Protein AF-A0A5C8SK35-F1 (afdb_monomer_lite)

Radius of gyration: 32.64 Å; chains: 1; bounding box: 66×56×94 Å

Structure (mmCIF, N/CA/C/O backbone):
data_AF-A0A5C8SK35-F1
#
_entry.id   AF-A0A5C8SK35-F1
#
loop_
_atom_site.group_PDB
_atom_site.id
_atom_site.type_symbol
_atom_site.label_atom_id
_atom_site.label_alt_id
_atom_site.label_comp_id
_atom_site.label_asym_id
_atom_site.label_entity_id
_atom_site.label_seq_id
_atom_site.pdbx_PDB_ins_code
_atom_site.Cartn_x
_atom_site.Cartn_y
_atom_site.Cartn_z
_atom_site.occupancy
_atom_site.B_iso_or_equiv
_atom_site.auth_seq_id
_atom_site.auth_comp_id
_atom_site.auth_asym_id
_atom_site.auth_atom_id
_atom_site.pdbx_PDB_model_num
ATOM 1 N N . MET A 1 1 ? 14.658 -27.738 -67.878 1.00 39.62 1 MET A N 1
ATOM 2 C CA . MET A 1 1 ? 15.154 -26.347 -67.910 1.00 39.62 1 MET A CA 1
ATOM 3 C C . MET A 1 1 ? 15.843 -26.084 -66.584 1.00 39.62 1 MET A C 1
ATOM 5 O O . MET A 1 1 ? 15.157 -26.006 -65.577 1.00 39.62 1 MET A O 1
ATOM 9 N N . PHE A 1 2 ? 17.174 -26.048 -66.572 1.00 42.53 2 PHE A N 1
ATOM 10 C CA . PHE A 1 2 ? 17.976 -25.648 -65.415 1.00 42.53 2 PHE A CA 1
ATOM 11 C C . PHE A 1 2 ? 18.665 -24.336 -65.795 1.00 42.53 2 PHE A C 1
ATOM 13 O O . PHE A 1 2 ? 19.407 -24.304 -66.773 1.00 42.53 2 PHE A O 1
ATOM 20 N N . LEU A 1 3 ? 18.355 -23.251 -65.084 1.00 46.25 3 LEU A N 1
ATOM 21 C CA . LEU A 1 3 ? 19.053 -21.974 -65.220 1.00 46.25 3 LEU A CA 1
ATOM 22 C C . LEU A 1 3 ? 20.317 -22.055 -64.362 1.00 46.25 3 LEU A C 1
ATOM 24 O O . LEU A 1 3 ? 20.237 -22.059 -63.136 1.00 46.25 3 LEU A O 1
ATOM 28 N N . SER A 1 4 ? 21.468 -22.183 -65.018 1.00 43.81 4 SER A N 1
ATOM 29 C CA . SER A 1 4 ? 22.774 -22.087 -64.373 1.00 43.81 4 SER A CA 1
ATOM 30 C C . SER A 1 4 ? 23.036 -20.613 -64.060 1.00 43.81 4 SER A C 1
ATOM 32 O O . SER A 1 4 ? 23.104 -19.794 -64.975 1.00 43.81 4 SER A O 1
ATOM 34 N N . LEU A 1 5 ? 23.125 -20.267 -62.777 1.00 53.12 5 LEU A N 1
ATOM 35 C CA . LEU A 1 5 ? 23.595 -18.954 -62.330 1.00 53.12 5 LEU A CA 1
ATOM 36 C C . LEU A 1 5 ? 25.066 -18.789 -62.749 1.00 53.12 5 LEU A C 1
ATOM 38 O O . LEU A 1 5 ? 25.849 -19.709 -62.499 1.00 53.12 5 LEU A O 1
ATOM 42 N N . PRO A 1 6 ? 25.471 -17.663 -63.361 1.00 50.94 6 PRO A N 1
ATOM 43 C CA . PRO A 1 6 ? 26.883 -17.372 -63.529 1.00 50.94 6 PRO A CA 1
ATOM 44 C C . PRO A 1 6 ? 27.462 -17.006 -62.158 1.00 50.94 6 PRO A C 1
ATOM 46 O O . PRO A 1 6 ? 27.070 -16.015 -61.545 1.00 50.94 6 PRO A O 1
ATOM 49 N N . THR A 1 7 ? 28.385 -17.829 -61.669 1.00 57.88 7 THR A N 1
ATOM 50 C CA . THR A 1 7 ? 29.347 -17.450 -60.634 1.00 57.88 7 THR A CA 1
ATOM 51 C C . THR A 1 7 ? 30.241 -16.363 -61.218 1.00 57.88 7 THR A C 1
ATOM 53 O O . THR A 1 7 ? 31.212 -16.660 -61.910 1.00 57.88 7 THR A O 1
ATOM 56 N N . ALA A 1 8 ? 29.859 -15.104 -61.017 1.00 52.47 8 ALA A N 1
ATOM 57 C CA . ALA A 1 8 ? 30.768 -13.989 -61.205 1.00 52.47 8 ALA A CA 1
ATOM 58 C C . ALA A 1 8 ? 31.690 -13.952 -59.980 1.00 52.47 8 ALA A C 1
ATOM 60 O O . ALA A 1 8 ? 31.241 -13.620 -58.883 1.00 52.47 8 ALA A O 1
ATOM 61 N N . ASP A 1 9 ? 32.944 -14.361 -60.167 1.00 51.47 9 ASP A N 1
ATOM 62 C CA . ASP A 1 9 ? 34.028 -14.018 -59.249 1.00 51.47 9 ASP A CA 1
ATOM 63 C C . ASP A 1 9 ? 34.124 -12.489 -59.227 1.00 51.47 9 ASP A C 1
ATOM 65 O O . ASP A 1 9 ? 34.462 -11.864 -60.233 1.00 51.47 9 ASP A O 1
ATOM 69 N N . VAL A 1 10 ? 33.724 -11.882 -58.110 1.00 54.53 10 VAL A N 1
ATOM 70 C CA . VAL A 1 10 ? 33.891 -10.446 -57.884 1.00 54.53 10 VAL A CA 1
ATOM 71 C C . VAL A 1 10 ? 35.351 -10.237 -57.502 1.00 54.53 10 VAL A C 1
ATOM 73 O O . VAL A 1 10 ? 35.794 -10.728 -56.462 1.00 54.53 10 VAL A O 1
ATOM 76 N N . ASP A 1 11 ? 36.092 -9.563 -58.377 1.00 52.69 11 ASP A N 1
ATOM 77 C CA . ASP A 1 11 ? 37.502 -9.231 -58.191 1.00 52.69 11 ASP A CA 1
ATOM 78 C C . ASP A 1 11 ? 37.643 -8.322 -56.950 1.00 52.69 11 ASP A C 1
ATOM 80 O O . ASP A 1 11 ? 36.981 -7.281 -56.890 1.00 52.69 11 ASP A O 1
ATOM 84 N N . PRO A 1 12 ? 38.432 -8.688 -55.920 1.00 54.38 12 PRO A N 1
ATOM 85 C CA . PRO A 1 12 ? 38.566 -7.880 -54.704 1.00 54.38 12 PRO A CA 1
ATOM 86 C C . PRO A 1 12 ? 39.168 -6.489 -54.956 1.00 54.38 12 PRO A C 1
ATOM 88 O O . PRO A 1 12 ? 39.019 -5.614 -54.105 1.00 54.38 12 PRO A O 1
ATOM 91 N N . ASP A 1 13 ? 39.787 -6.277 -56.120 1.00 49.66 13 ASP A N 1
ATOM 92 C CA . ASP A 1 13 ? 40.347 -4.991 -56.541 1.00 49.66 13 ASP A CA 1
ATOM 93 C C . ASP A 1 13 ? 39.291 -4.017 -57.118 1.00 49.66 13 ASP A C 1
ATOM 95 O O . ASP A 1 13 ? 39.596 -2.842 -57.307 1.00 49.66 13 ASP A O 1
ATOM 99 N N . ASP A 1 14 ? 38.041 -4.456 -57.338 1.00 51.66 14 ASP A N 1
ATOM 100 C CA . ASP A 1 14 ? 36.914 -3.601 -57.777 1.00 51.66 14 ASP A CA 1
ATOM 101 C C . ASP A 1 14 ? 36.060 -3.086 -56.594 1.00 51.66 14 ASP A C 1
ATOM 103 O O . ASP A 1 14 ? 35.031 -2.431 -56.757 1.00 51.66 14 ASP A O 1
ATOM 107 N N . LEU A 1 15 ? 36.499 -3.352 -55.358 1.00 53.12 15 LEU A N 1
ATOM 108 C CA . LEU A 1 15 ? 35.962 -2.744 -54.138 1.00 53.12 15 LEU A CA 1
ATOM 109 C C . LEU A 1 15 ? 36.730 -1.463 -53.798 1.00 53.12 15 LEU A C 1
ATOM 111 O O . LEU A 1 15 ? 37.253 -1.297 -52.694 1.00 53.12 15 LEU A O 1
ATOM 115 N N . VAL A 1 16 ? 36.794 -0.538 -54.753 1.00 49.31 16 VAL A N 1
ATOM 116 C CA . VAL A 1 16 ? 37.257 0.824 -54.483 1.00 49.31 16 VAL A CA 1
ATOM 117 C C . VAL A 1 16 ? 36.087 1.582 -53.864 1.00 49.31 16 VAL A C 1
ATOM 119 O O . VAL A 1 16 ? 35.238 2.150 -54.546 1.00 49.31 16 VAL A O 1
ATOM 122 N N . PHE A 1 17 ? 36.004 1.531 -52.538 1.00 52.25 17 PHE A N 1
ATOM 123 C CA . PHE A 1 17 ? 35.225 2.502 -51.787 1.00 52.25 17 PHE A CA 1
ATOM 124 C C . PHE A 1 17 ? 35.966 3.837 -51.912 1.00 52.25 17 PHE A C 1
ATOM 126 O O . PHE A 1 17 ? 37.029 3.997 -51.319 1.00 52.25 17 PHE A O 1
ATOM 133 N N . ASP A 1 18 ? 35.449 4.753 -52.735 1.00 45.91 18 ASP A N 1
ATOM 134 C CA . ASP A 1 18 ? 35.902 6.147 -52.768 1.00 45.91 18 ASP A CA 1
ATOM 135 C C . ASP A 1 18 ? 35.707 6.747 -51.367 1.00 45.91 18 ASP A C 1
ATOM 137 O O . ASP A 1 18 ? 34.595 7.082 -50.954 1.00 45.91 18 ASP A O 1
ATOM 141 N N . ASP A 1 19 ? 36.805 6.802 -50.616 1.00 51.62 19 ASP A N 1
ATOM 142 C CA . ASP A 1 19 ? 36.860 7.135 -49.192 1.00 51.62 19 ASP A CA 1
ATOM 143 C C . ASP A 1 19 ? 37.260 8.601 -48.957 1.00 51.62 19 ASP A C 1
ATOM 145 O O . ASP A 1 19 ? 37.911 8.927 -47.970 1.00 51.62 19 ASP A O 1
ATOM 149 N N . ASP A 1 20 ? 36.854 9.507 -49.848 1.00 45.00 20 ASP A N 1
ATOM 150 C CA . ASP A 1 20 ? 37.040 10.945 -49.659 1.00 45.00 20 ASP A CA 1
ATOM 151 C C . ASP A 1 20 ? 35.693 11.668 -49.810 1.00 45.00 20 ASP A C 1
ATOM 153 O O . ASP A 1 20 ? 35.080 11.686 -50.871 1.00 45.00 20 ASP A O 1
ATOM 157 N N . GLU A 1 21 ? 35.249 12.279 -48.706 1.00 50.69 21 GLU A N 1
ATOM 158 C CA . GLU A 1 21 ? 33.998 13.037 -48.515 1.00 50.69 21 GLU A CA 1
ATOM 159 C C . GLU A 1 21 ? 32.741 12.266 -48.068 1.00 50.69 21 GLU A C 1
AT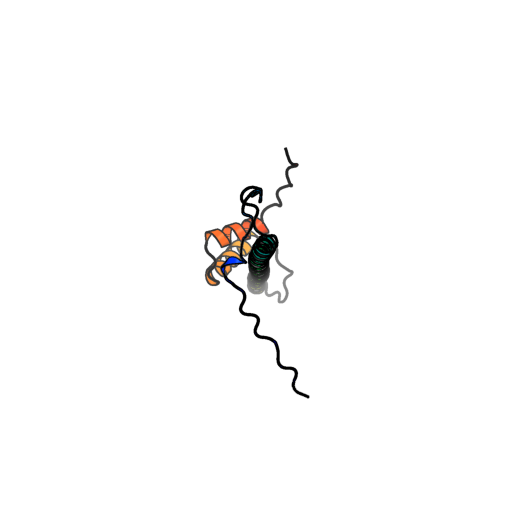OM 161 O O . GLU A 1 21 ? 31.614 12.669 -48.355 1.00 50.69 21 GLU A O 1
ATOM 166 N N . THR A 1 22 ? 32.878 11.265 -47.190 1.00 49.84 22 THR A N 1
ATOM 167 C CA . THR A 1 22 ? 31.795 11.024 -46.215 1.00 49.84 22 THR A CA 1
ATOM 168 C C . THR A 1 22 ? 32.050 11.880 -44.981 1.00 49.84 22 THR A C 1
ATOM 170 O O . THR A 1 22 ? 32.715 11.474 -44.030 1.00 49.84 22 THR A O 1
ATOM 173 N N . TYR A 1 23 ? 31.527 13.105 -45.006 1.00 44.34 23 TYR A N 1
ATOM 174 C CA . TYR A 1 23 ? 31.414 13.973 -43.837 1.00 44.34 23 TYR A CA 1
ATOM 175 C C . TYR A 1 23 ? 30.740 13.183 -42.707 1.00 44.34 23 TYR A C 1
ATOM 177 O O . TYR A 1 23 ? 29.528 13.000 -42.742 1.00 44.34 23 TYR A O 1
ATOM 185 N N . ALA A 1 24 ? 31.501 12.672 -41.734 1.00 52.34 24 ALA A N 1
ATOM 186 C CA . ALA A 1 24 ? 30.946 12.026 -40.551 1.00 52.34 24 ALA A CA 1
ATOM 187 C C . ALA A 1 24 ? 30.371 13.121 -39.637 1.00 52.34 24 ALA A C 1
ATOM 189 O O . ALA A 1 24 ? 31.142 13.809 -38.957 1.00 52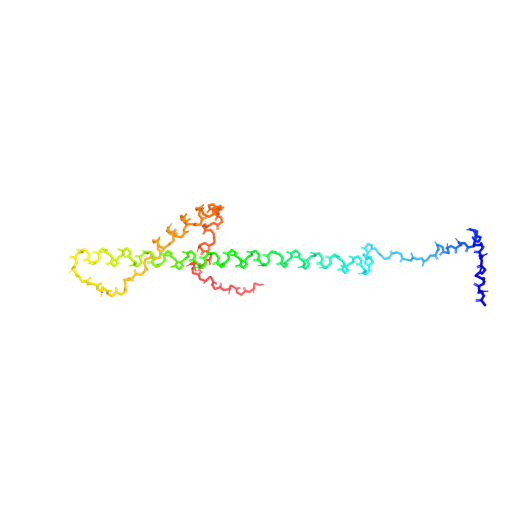.34 24 ALA A O 1
ATOM 190 N N . PRO A 1 25 ? 29.040 13.332 -39.596 1.00 45.44 25 PRO A N 1
ATOM 191 C CA . PRO A 1 25 ? 28.456 14.254 -38.640 1.00 45.44 25 PRO A CA 1
ATOM 192 C C . PRO A 1 25 ? 28.578 13.569 -37.273 1.00 45.44 25 PRO A C 1
ATOM 194 O O . PRO A 1 25 ? 28.292 12.378 -37.135 1.00 45.44 25 PRO A O 1
ATOM 197 N N . GLY A 1 26 ? 29.102 14.286 -36.281 1.00 46.62 26 GLY A N 1
ATOM 198 C CA . GLY A 1 26 ? 29.532 13.702 -35.013 1.00 46.62 26 GLY A CA 1
ATOM 199 C C . GLY A 1 26 ? 28.502 12.771 -34.369 1.00 46.62 26 GLY A C 1
ATOM 200 O O . GLY A 1 26 ? 27.354 13.147 -34.216 1.00 46.62 26 GLY A O 1
ATOM 201 N N . ALA A 1 27 ? 28.942 11.575 -33.969 1.00 57.72 27 ALA A N 1
ATOM 202 C CA . ALA A 1 27 ? 28.287 10.660 -33.024 1.00 57.72 27 ALA A CA 1
ATOM 203 C C . ALA A 1 27 ? 26.751 10.473 -33.127 1.00 57.72 27 ALA A C 1
ATOM 205 O O . ALA A 1 27 ? 26.119 10.081 -32.143 1.00 57.72 27 ALA A O 1
ATOM 206 N N . ASP A 1 28 ? 26.144 10.683 -34.294 1.00 60.72 28 ASP A N 1
ATOM 207 C CA . ASP A 1 28 ? 24.721 10.443 -34.498 1.00 60.72 28 ASP A CA 1
ATOM 208 C C . ASP A 1 28 ? 24.510 8.960 -34.832 1.00 60.72 28 ASP A C 1
ATOM 210 O O . ASP A 1 28 ? 24.823 8.469 -35.916 1.00 60.72 28 ASP A O 1
ATOM 214 N N . LEU A 1 29 ? 24.015 8.211 -33.841 1.00 63.66 29 LEU A N 1
ATOM 215 C CA . LEU A 1 29 ? 23.640 6.799 -33.961 1.00 63.66 29 LEU A CA 1
ATOM 216 C C . LEU A 1 29 ? 22.816 6.550 -35.236 1.00 63.66 29 LEU A C 1
ATOM 218 O O . LEU A 1 29 ? 21.790 7.201 -35.445 1.00 63.66 29 LEU A O 1
ATOM 222 N N . HIS A 1 30 ? 23.207 5.540 -36.027 1.00 76.94 30 HIS A N 1
ATOM 223 C CA . HIS A 1 30 ? 22.440 5.063 -37.185 1.00 76.94 30 HIS A CA 1
ATOM 224 C C . HIS A 1 30 ? 20.942 4.934 -36.821 1.00 76.94 30 HIS A C 1
ATOM 226 O O . HIS A 1 30 ? 20.638 4.419 -35.738 1.00 76.94 30 HIS A O 1
ATOM 232 N N . PRO A 1 31 ? 19.986 5.347 -37.680 1.00 78.81 31 PRO A N 1
ATOM 233 C CA . PRO A 1 31 ? 18.565 5.443 -37.321 1.00 78.81 31 PRO A CA 1
ATOM 234 C C . PRO A 1 31 ? 17.986 4.157 -36.709 1.00 78.81 31 PRO A C 1
ATOM 236 O O . PRO A 1 31 ? 17.173 4.209 -35.787 1.00 78.81 31 PRO A O 1
ATOM 239 N N . VAL A 1 32 ? 18.460 2.993 -37.164 1.00 80.19 32 VAL A N 1
ATOM 240 C CA . VAL A 1 32 ? 18.099 1.676 -36.607 1.00 80.19 32 VAL A CA 1
ATOM 241 C C . VAL A 1 32 ? 18.610 1.491 -35.170 1.00 80.19 32 VAL A C 1
ATOM 243 O O . VAL A 1 32 ? 17.889 0.974 -34.319 1.00 80.19 32 VAL A O 1
ATOM 246 N N . ALA A 1 33 ? 19.832 1.937 -34.870 1.00 80.31 33 ALA A N 1
ATOM 247 C CA . ALA A 1 33 ? 20.407 1.881 -33.528 1.00 80.31 33 ALA A CA 1
ATOM 248 C C . ALA A 1 33 ? 19.687 2.841 -32.565 1.00 80.31 33 ALA A C 1
ATOM 250 O O . ALA A 1 33 ? 19.412 2.465 -31.424 1.00 80.31 33 ALA A O 1
ATOM 251 N N . LYS A 1 34 ? 19.297 4.032 -33.042 1.00 80.69 34 LYS A N 1
ATOM 252 C CA . LYS A 1 34 ? 18.454 4.975 -32.292 1.00 80.69 34 LYS A CA 1
ATOM 253 C C . LYS A 1 34 ? 17.075 4.381 -31.988 1.00 80.69 34 LYS A C 1
ATOM 255 O O . LYS A 1 34 ? 16.683 4.327 -30.826 1.00 80.69 34 LYS A O 1
ATOM 260 N N . ALA A 1 35 ? 16.391 3.826 -32.991 1.00 79.94 35 ALA A N 1
ATOM 261 C CA . ALA A 1 35 ? 15.092 3.176 -32.803 1.00 79.94 35 ALA A CA 1
ATOM 262 C C . ALA A 1 35 ? 15.161 1.990 -31.819 1.00 79.94 35 ALA A C 1
ATOM 264 O O . ALA A 1 35 ? 14.276 1.818 -30.978 1.00 79.94 35 ALA A O 1
ATOM 265 N N . ALA A 1 36 ? 16.232 1.191 -31.868 1.00 82.31 36 ALA A N 1
ATOM 266 C CA . ALA A 1 36 ? 16.454 0.102 -30.919 1.00 82.31 36 ALA A CA 1
ATOM 267 C C . ALA A 1 36 ? 16.714 0.609 -29.487 1.00 82.31 36 ALA A C 1
ATOM 269 O O . ALA A 1 36 ? 16.210 0.021 -28.525 1.00 82.31 36 ALA A O 1
ATOM 270 N N . ALA A 1 37 ? 17.473 1.697 -29.326 1.00 80.94 37 ALA A N 1
ATOM 271 C CA . ALA A 1 37 ? 17.703 2.334 -28.030 1.00 80.94 37 ALA A CA 1
ATOM 272 C C . ALA A 1 37 ? 16.404 2.915 -27.445 1.00 80.94 37 ALA A C 1
ATOM 274 O O . ALA A 1 37 ? 16.089 2.671 -26.275 1.00 80.94 37 ALA A O 1
ATOM 275 N N . ASP A 1 38 ? 15.600 3.583 -28.271 1.00 85.12 38 ASP A N 1
ATOM 276 C CA . ASP A 1 38 ? 14.304 4.139 -27.885 1.00 85.12 38 ASP A CA 1
ATOM 277 C C . ASP A 1 38 ? 13.317 3.040 -27.473 1.00 85.12 38 ASP A C 1
ATOM 279 O O . ASP A 1 38 ? 12.641 3.164 -26.448 1.00 85.12 38 ASP A O 1
ATOM 283 N N . ALA A 1 39 ? 13.286 1.917 -28.199 1.00 86.31 39 ALA A N 1
ATOM 284 C CA . ALA A 1 39 ? 12.468 0.758 -27.848 1.00 86.31 39 ALA A CA 1
ATOM 285 C C . ALA A 1 39 ? 12.881 0.139 -26.501 1.00 86.31 39 ALA A C 1
ATOM 287 O O . ALA A 1 39 ? 12.021 -0.187 -25.678 1.00 86.31 39 ALA A O 1
ATOM 288 N N . ARG A 1 40 ? 14.190 0.022 -26.228 1.00 84.94 40 ARG A N 1
ATOM 289 C CA . ARG A 1 40 ? 14.706 -0.451 -24.928 1.00 84.94 40 ARG A CA 1
ATOM 290 C C . ARG A 1 40 ? 14.345 0.512 -23.796 1.00 84.94 40 ARG A C 1
ATOM 292 O O . ARG A 1 40 ? 13.881 0.066 -22.748 1.00 84.94 40 ARG A O 1
ATOM 299 N N . SER A 1 41 ? 14.493 1.817 -24.020 1.00 88.31 41 SER A N 1
ATOM 300 C CA . SER A 1 41 ? 14.107 2.860 -23.062 1.00 88.31 41 SER A CA 1
ATOM 301 C C . SER A 1 41 ? 12.602 2.845 -22.774 1.00 88.31 41 SER A C 1
ATOM 303 O O . SER A 1 41 ? 12.176 2.881 -21.618 1.00 88.31 41 SER A O 1
ATOM 305 N N . ALA A 1 42 ? 11.766 2.728 -23.807 1.00 86.88 42 ALA A N 1
ATOM 306 C CA . ALA A 1 42 ? 10.320 2.598 -23.656 1.00 86.88 42 ALA A CA 1
ATOM 307 C C . ALA A 1 42 ? 9.937 1.316 -22.897 1.00 86.88 42 ALA A C 1
ATOM 309 O O . ALA A 1 42 ? 9.087 1.352 -22.006 1.00 86.88 42 ALA A O 1
ATOM 310 N N . ALA A 1 43 ? 10.595 0.190 -23.187 1.00 88.44 43 ALA A N 1
ATOM 311 C CA . ALA A 1 43 ? 10.383 -1.060 -22.464 1.00 88.44 43 ALA A CA 1
ATOM 312 C C . ALA A 1 43 ? 10.772 -0.947 -20.979 1.00 88.44 43 ALA A C 1
ATOM 314 O O . ALA A 1 43 ? 10.031 -1.437 -20.124 1.00 88.44 43 ALA A O 1
ATOM 315 N N . ALA A 1 44 ? 11.884 -0.277 -20.659 1.00 89.06 44 ALA A N 1
ATOM 316 C CA . ALA A 1 44 ? 12.308 -0.022 -19.282 1.00 89.06 44 ALA A CA 1
ATOM 317 C C . ALA A 1 44 ? 11.275 0.829 -18.523 1.00 89.06 44 ALA A C 1
ATOM 319 O O . ALA A 1 44 ? 10.798 0.411 -17.467 1.00 89.06 44 ALA A O 1
ATOM 320 N N . ARG A 1 45 ? 10.835 1.948 -19.117 1.00 86.75 45 ARG A N 1
ATOM 321 C CA . ARG A 1 45 ? 9.779 2.814 -18.561 1.00 86.75 45 ARG A CA 1
ATOM 322 C C . ARG A 1 45 ? 8.463 2.064 -18.345 1.00 86.75 45 ARG A C 1
ATOM 324 O O . ARG A 1 45 ? 7.802 2.253 -17.329 1.00 86.75 45 ARG A O 1
ATOM 331 N N . ASN A 1 46 ? 8.099 1.162 -19.257 1.00 92.19 46 ASN A N 1
ATOM 332 C CA . ASN A 1 46 ? 6.897 0.336 -19.119 1.00 92.19 46 ASN A CA 1
ATOM 333 C C . ASN A 1 46 ? 6.995 -0.672 -17.967 1.00 92.19 46 ASN A C 1
ATOM 335 O O . ASN A 1 46 ? 6.007 -0.887 -17.264 1.00 92.19 46 ASN A O 1
ATOM 339 N N . ARG A 1 47 ? 8.159 -1.302 -17.758 1.00 90.44 47 ARG A N 1
ATOM 340 C CA . ARG A 1 47 ? 8.374 -2.205 -16.612 1.00 90.44 47 ARG A CA 1
ATOM 341 C C . ARG A 1 47 ? 8.272 -1.444 -15.297 1.00 90.44 47 ARG A C 1
ATOM 343 O O . ARG A 1 47 ? 7.545 -1.876 -14.408 1.00 90.44 47 ARG A O 1
ATOM 350 N N . GLU A 1 48 ? 8.926 -0.290 -15.223 1.00 91.50 48 GLU A N 1
ATOM 351 C CA . GLU A 1 48 ? 8.864 0.590 -14.060 1.00 91.50 48 GLU A CA 1
ATOM 352 C C . GLU A 1 48 ? 7.426 1.048 -13.776 1.00 91.50 48 GLU A C 1
ATOM 354 O O . GLU A 1 48 ? 6.955 0.961 -12.644 1.00 91.50 48 GLU A O 1
ATOM 359 N N . TYR A 1 49 ? 6.685 1.464 -14.807 1.00 91.00 49 TYR A N 1
ATOM 360 C CA . TYR A 1 49 ? 5.283 1.849 -14.666 1.00 91.00 49 TYR A CA 1
ATOM 361 C C . TYR A 1 49 ? 4.430 0.710 -14.096 1.00 91.00 49 TYR A C 1
ATOM 363 O O . TYR A 1 49 ? 3.701 0.913 -13.127 1.00 91.00 49 TYR A O 1
ATOM 371 N N . ARG A 1 50 ? 4.549 -0.506 -14.648 1.00 91.88 50 ARG A N 1
ATOM 372 C CA . ARG A 1 50 ? 3.811 -1.678 -14.148 1.00 91.88 50 ARG A CA 1
ATOM 373 C C . ARG A 1 50 ? 4.149 -1.982 -12.692 1.00 91.88 50 ARG A C 1
ATOM 375 O O . ARG A 1 50 ? 3.248 -2.295 -11.921 1.00 91.88 50 ARG A O 1
ATOM 382 N N . GLN A 1 51 ? 5.418 -1.848 -12.312 1.00 91.94 51 GLN A N 1
ATOM 383 C CA . GLN A 1 51 ? 5.851 -2.035 -10.931 1.00 91.94 51 GLN A CA 1
ATOM 384 C C . GLN A 1 51 ? 5.233 -0.985 -9.999 1.00 91.94 51 GLN A C 1
ATOM 386 O O . GLN A 1 51 ? 4.672 -1.345 -8.968 1.00 91.94 51 GLN A O 1
ATOM 391 N N . ARG A 1 52 ? 5.242 0.296 -10.387 1.00 89.75 52 ARG A N 1
ATOM 392 C CA . ARG A 1 52 ? 4.596 1.374 -9.618 1.00 89.75 52 ARG A CA 1
ATOM 393 C C . ARG A 1 52 ? 3.089 1.147 -9.459 1.00 89.75 52 ARG A C 1
ATOM 395 O O . ARG A 1 52 ? 2.536 1.410 -8.394 1.00 89.75 52 ARG A O 1
ATOM 402 N N . VAL A 1 53 ? 2.420 0.650 -10.501 1.00 92.50 53 VAL A N 1
ATOM 403 C CA . VAL A 1 53 ? 0.993 0.296 -10.440 1.00 92.50 53 VAL A CA 1
ATOM 404 C C . VAL A 1 53 ? 0.760 -0.862 -9.470 1.00 92.50 53 VAL A C 1
ATOM 406 O O . VAL A 1 53 ? -0.127 -0.757 -8.628 1.00 92.50 53 VAL A O 1
ATOM 409 N N . ALA A 1 54 ? 1.573 -1.919 -9.533 1.00 93.06 54 ALA A N 1
ATOM 410 C CA . ALA A 1 54 ? 1.471 -3.065 -8.628 1.00 93.06 54 ALA A CA 1
ATOM 411 C C . ALA A 1 54 ? 1.709 -2.678 -7.154 1.00 93.06 54 ALA A C 1
ATOM 413 O O . ALA A 1 54 ? 0.967 -3.095 -6.256 1.00 93.06 54 ALA A O 1
ATOM 414 N N . ASP A 1 55 ? 2.705 -1.827 -6.902 1.00 92.50 55 ASP A N 1
ATOM 415 C CA . ASP A 1 55 ? 2.983 -1.277 -5.574 1.00 92.50 55 ASP A CA 1
ATOM 416 C C . ASP A 1 55 ? 1.786 -0.469 -5.056 1.00 92.50 55 ASP A C 1
ATOM 418 O O . ASP A 1 55 ? 1.360 -0.641 -3.913 1.00 92.50 55 ASP A O 1
ATOM 422 N N . ARG A 1 56 ? 1.179 0.357 -5.916 1.00 91.38 56 ARG A 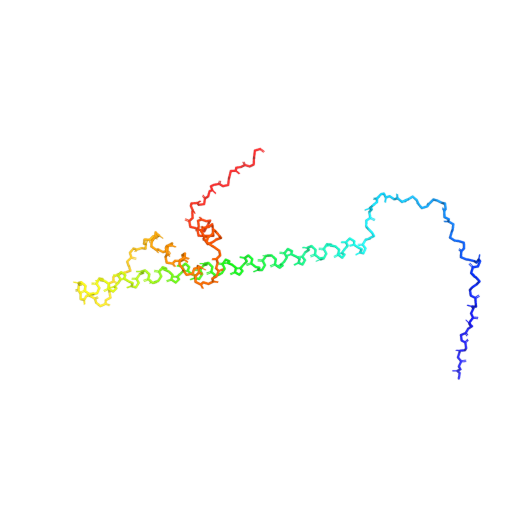N 1
ATOM 423 C CA . ARG A 1 56 ? -0.010 1.141 -5.569 1.00 91.38 56 ARG A CA 1
ATOM 424 C C . ARG A 1 56 ? -1.218 0.262 -5.257 1.00 91.38 56 ARG A C 1
ATOM 426 O O . ARG A 1 56 ? -1.893 0.513 -4.264 1.00 91.38 56 ARG A O 1
ATOM 433 N N . THR A 1 57 ? -1.487 -0.765 -6.063 1.00 94.12 57 THR A N 1
ATOM 434 C CA . THR A 1 57 ? -2.596 -1.692 -5.792 1.00 94.12 57 THR A CA 1
ATOM 435 C C . THR A 1 57 ? -2.395 -2.438 -4.478 1.00 94.12 57 THR A C 1
ATOM 437 O O . THR A 1 57 ? -3.350 -2.626 -3.728 1.00 94.12 57 THR A O 1
ATOM 440 N N . THR A 1 58 ? -1.150 -2.807 -4.164 1.00 94.62 58 THR A N 1
ATOM 441 C CA . THR A 1 58 ? -0.811 -3.451 -2.889 1.00 94.62 58 THR A CA 1
ATOM 442 C C . THR A 1 58 ? -1.074 -2.508 -1.719 1.00 94.62 58 THR A C 1
ATOM 444 O O . THR A 1 58 ? -1.713 -2.903 -0.747 1.00 94.62 58 THR A O 1
ATOM 447 N N . LEU A 1 59 ? -0.635 -1.253 -1.830 1.00 95.00 59 LEU A N 1
ATOM 448 C CA . LEU A 1 59 ? -0.852 -0.233 -0.809 1.00 95.00 59 LEU A CA 1
ATOM 449 C C . LEU A 1 59 ? -2.344 0.034 -0.566 1.00 95.00 59 LEU A C 1
ATOM 451 O O . LEU A 1 59 ? -2.781 0.036 0.581 1.00 95.00 59 LEU A O 1
ATOM 455 N N . ASP A 1 60 ? -3.123 0.238 -1.632 1.00 94.44 60 ASP A N 1
ATOM 456 C CA . ASP A 1 60 ? -4.560 0.510 -1.530 1.00 94.44 60 ASP A CA 1
ATOM 457 C C . ASP A 1 60 ? -5.301 -0.682 -0.886 1.00 94.44 60 ASP A C 1
ATOM 459 O O . ASP A 1 60 ? -6.140 -0.483 -0.008 1.00 94.44 60 ASP A O 1
ATOM 463 N N . MET A 1 61 ? -4.945 -1.922 -1.240 1.00 95.56 61 MET A N 1
ATOM 464 C CA . MET A 1 61 ? -5.512 -3.126 -0.620 1.00 95.56 61 MET A CA 1
ATOM 465 C C . MET A 1 61 ? -5.190 -3.216 0.878 1.00 95.56 61 MET A C 1
ATOM 467 O O . MET A 1 61 ? -6.088 -3.461 1.681 1.00 95.56 61 MET A O 1
ATOM 471 N N . VAL A 1 62 ? -3.928 -2.997 1.263 1.00 96.56 62 VAL A N 1
ATOM 472 C CA . VAL A 1 62 ? -3.502 -3.042 2.672 1.00 96.56 62 VAL A CA 1
ATOM 473 C C . VAL A 1 62 ? -4.190 -1.949 3.494 1.00 96.56 62 VAL A C 1
ATOM 475 O O . VAL A 1 62 ? -4.579 -2.185 4.635 1.00 96.56 62 VAL A O 1
ATOM 478 N N . LEU A 1 63 ? -4.386 -0.759 2.921 1.00 94.94 63 LEU A N 1
ATOM 479 C CA . LEU A 1 63 ? -5.112 0.325 3.583 1.00 94.94 63 LEU A CA 1
ATOM 480 C C . LEU A 1 63 ? -6.582 -0.032 3.825 1.00 94.94 63 LEU A C 1
ATOM 482 O O . LEU A 1 63 ? -7.080 0.189 4.928 1.00 94.94 63 LEU A O 1
ATOM 486 N N . VAL A 1 64 ? -7.264 -0.606 2.831 1.00 94.12 64 VAL A N 1
ATOM 487 C CA . VAL A 1 64 ? -8.661 -1.045 2.979 1.00 94.12 64 VAL A CA 1
ATOM 488 C C . VAL A 1 64 ? -8.780 -2.124 4.055 1.00 94.12 64 VAL A C 1
ATOM 490 O O . VAL A 1 64 ? -9.641 -2.020 4.928 1.00 94.12 64 VAL A O 1
ATOM 493 N N . ASP A 1 65 ? -7.894 -3.117 4.043 1.00 95.31 65 ASP A N 1
ATOM 494 C CA . ASP A 1 65 ? -7.894 -4.192 5.037 1.00 95.31 65 ASP A CA 1
ATOM 495 C C . ASP A 1 65 ? -7.629 -3.669 6.461 1.00 95.31 65 ASP A C 1
ATOM 497 O O . ASP A 1 65 ? -8.334 -4.020 7.411 1.00 95.31 65 ASP A O 1
ATOM 501 N N . ALA A 1 66 ? -6.687 -2.733 6.608 1.00 94.44 66 ALA A N 1
ATOM 502 C CA . ALA A 1 66 ? -6.406 -2.064 7.876 1.00 94.44 66 ALA A CA 1
ATOM 503 C C . ALA A 1 66 ? -7.611 -1.256 8.396 1.00 94.44 66 ALA A C 1
ATOM 505 O O . ALA A 1 66 ? -7.900 -1.282 9.595 1.00 94.44 66 ALA A O 1
ATOM 506 N N . MET A 1 67 ? -8.337 -0.564 7.510 1.00 92.62 67 MET A N 1
ATOM 507 C CA . MET A 1 67 ? -9.560 0.170 7.865 1.00 92.62 67 MET A CA 1
ATOM 508 C C . MET A 1 67 ? -10.667 -0.777 8.339 1.00 92.62 67 MET A C 1
ATOM 510 O O . MET A 1 67 ? -11.283 -0.530 9.377 1.00 92.62 67 MET A O 1
ATOM 514 N N . VAL A 1 68 ? -10.902 -1.875 7.616 1.00 92.56 68 VAL A N 1
ATOM 515 C CA . VAL A 1 68 ? -11.920 -2.873 7.980 1.00 92.56 68 VAL A CA 1
ATOM 516 C C . VAL A 1 68 ? -11.564 -3.538 9.307 1.00 92.56 68 VAL A C 1
ATOM 518 O O . VAL A 1 68 ? -12.411 -3.627 10.196 1.00 92.56 68 VAL A O 1
ATOM 521 N N . SER A 1 69 ? -10.304 -3.932 9.481 1.00 91.44 69 SER A N 1
ATOM 522 C CA . SER A 1 69 ? -9.802 -4.543 10.714 1.00 91.44 69 SER A CA 1
ATOM 523 C C . SER A 1 69 ? -9.999 -3.630 11.924 1.00 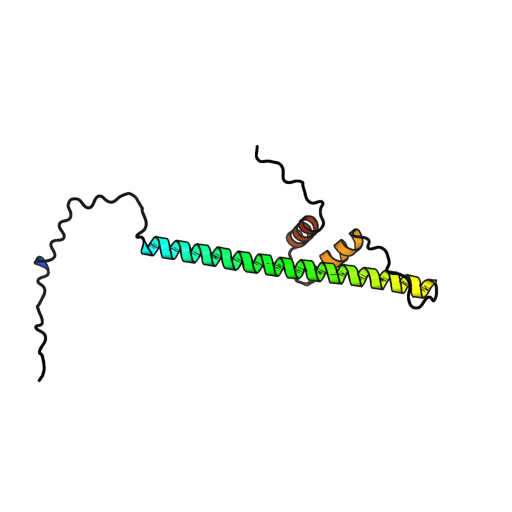91.44 69 SER A C 1
ATOM 525 O O . SER A 1 69 ? -10.487 -4.070 12.966 1.00 91.44 69 SER A O 1
ATOM 527 N N . GLN A 1 70 ? -9.692 -2.337 11.784 1.00 90.56 70 GLN A N 1
ATOM 528 C CA . GLN A 1 70 ? -9.939 -1.365 12.844 1.00 90.56 70 GLN A CA 1
ATOM 529 C C . GLN A 1 70 ? -11.432 -1.252 13.176 1.00 90.56 70 GLN A C 1
ATOM 531 O O . GLN A 1 70 ? -11.806 -1.264 14.350 1.00 90.56 70 GLN A O 1
ATOM 536 N N . GLN A 1 71 ? -12.293 -1.138 12.162 1.00 90.25 71 GLN A N 1
ATOM 537 C CA . GLN A 1 71 ? -13.733 -1.023 12.384 1.00 90.25 71 GLN A CA 1
ATOM 538 C C . GLN A 1 71 ? -14.303 -2.261 13.077 1.00 90.25 71 GLN A C 1
ATOM 540 O O . GLN A 1 71 ? -15.143 -2.122 13.966 1.00 90.25 71 GLN A O 1
ATOM 545 N N . MET A 1 72 ? -13.842 -3.456 12.704 1.00 88.81 72 MET A N 1
ATOM 546 C CA . MET A 1 72 ? -14.240 -4.699 13.363 1.00 88.81 72 MET A CA 1
ATOM 547 C C . MET A 1 72 ? -13.816 -4.710 14.830 1.00 88.81 72 MET A C 1
ATOM 549 O O . MET A 1 72 ? -14.658 -4.959 15.688 1.00 88.81 72 MET A O 1
ATOM 553 N N . HIS A 1 73 ? -12.571 -4.327 15.135 1.00 87.81 73 HIS A N 1
ATOM 554 C CA . HIS A 1 73 ? -12.087 -4.251 16.516 1.00 87.81 73 HIS A CA 1
ATOM 555 C C . HIS A 1 73 ? -12.954 -3.323 17.380 1.00 87.81 73 HIS A C 1
ATOM 557 O O . HIS A 1 73 ? -13.358 -3.684 18.484 1.00 87.81 73 HIS A O 1
ATOM 563 N N . VAL A 1 74 ? -13.285 -2.129 16.879 1.00 88.56 74 VAL A N 1
ATOM 564 C CA . VAL A 1 74 ? -14.115 -1.178 17.633 1.00 88.56 74 VAL A CA 1
ATOM 565 C C . VAL A 1 74 ? -15.548 -1.696 17.789 1.00 88.56 74 VAL A C 1
ATOM 567 O O . VAL A 1 74 ? -16.141 -1.572 18.860 1.00 88.56 74 VAL A O 1
ATOM 570 N N . ARG A 1 75 ? -16.118 -2.320 16.751 1.00 88.50 75 ARG A N 1
ATOM 571 C CA . ARG A 1 75 ? -17.452 -2.934 16.835 1.00 88.50 75 ARG A CA 1
ATOM 572 C C . ARG A 1 75 ? -17.497 -4.076 17.841 1.00 88.50 75 ARG A C 1
ATOM 574 O O . ARG A 1 75 ? -18.476 -4.181 18.577 1.00 88.50 75 ARG A O 1
ATOM 581 N N . ASP A 1 76 ? -16.454 -4.893 17.893 1.00 88.69 76 ASP A N 1
ATOM 582 C CA . ASP A 1 76 ? -16.337 -5.987 18.851 1.00 88.69 76 ASP A CA 1
ATOM 583 C C . ASP A 1 76 ? -16.266 -5.466 20.281 1.00 88.69 76 ASP A C 1
ATOM 585 O O . ASP A 1 76 ? -17.011 -5.942 21.138 1.00 88.69 76 ASP A O 1
ATOM 589 N N . GLU A 1 77 ? -15.473 -4.423 20.529 1.00 88.25 77 GLU A N 1
ATOM 590 C CA . GLU A 1 77 ? -15.447 -3.761 21.831 1.00 88.25 77 GLU A CA 1
ATOM 591 C C . GLU A 1 77 ? -16.814 -3.206 22.239 1.00 88.25 77 GLU A C 1
ATOM 593 O O . GLU A 1 77 ? -17.239 -3.389 23.381 1.00 88.25 77 GLU A O 1
ATOM 598 N N . ILE A 1 78 ? -17.519 -2.532 21.324 1.00 87.38 78 ILE A N 1
ATOM 599 C CA . ILE A 1 78 ? -18.851 -1.983 21.606 1.00 87.38 78 ILE A CA 1
ATOM 600 C C . ILE A 1 78 ? -19.830 -3.117 21.900 1.00 87.38 78 ILE A C 1
ATOM 602 O O . ILE A 1 78 ? -20.586 -3.029 22.866 1.00 87.38 78 ILE A O 1
ATOM 606 N N . ARG A 1 79 ? -19.805 -4.197 21.115 1.00 89.44 79 ARG A N 1
ATOM 607 C CA . ARG A 1 79 ? -20.668 -5.366 21.313 1.00 89.44 79 ARG A CA 1
ATOM 608 C C . ARG A 1 79 ? -20.432 -6.012 22.676 1.00 89.44 79 ARG A C 1
ATOM 610 O O . ARG A 1 79 ? -21.402 -6.306 23.366 1.00 89.44 79 ARG A O 1
ATOM 617 N N . ILE A 1 80 ? -19.173 -6.175 23.087 1.00 89.94 80 ILE A N 1
ATOM 618 C CA . ILE A 1 80 ? -18.814 -6.721 24.406 1.00 89.94 80 ILE A CA 1
ATOM 619 C C . ILE A 1 80 ? -19.303 -5.798 25.531 1.00 89.94 80 ILE A C 1
ATOM 621 O O . ILE A 1 80 ? -19.843 -6.279 26.522 1.00 89.94 80 ILE A O 1
ATOM 625 N N . LYS A 1 81 ? -19.150 -4.475 25.380 1.00 90.62 81 LYS A N 1
ATOM 626 C CA . LYS A 1 81 ? -19.523 -3.494 26.415 1.00 90.62 81 LYS A CA 1
ATOM 627 C C . LYS A 1 81 ? -21.032 -3.257 26.528 1.00 90.62 81 LYS A C 1
ATOM 629 O O . LYS A 1 81 ? -21.523 -3.005 27.621 1.00 90.62 81 LYS A O 1
ATOM 634 N N . THR A 1 82 ? -21.756 -3.277 25.411 1.00 88.38 82 THR A N 1
ATOM 635 C CA . THR A 1 82 ? -23.156 -2.812 25.334 1.00 88.38 82 THR A CA 1
ATOM 636 C C . THR A 1 82 ? -24.164 -3.920 25.045 1.00 88.38 82 THR A C 1
ATOM 638 O O . THR A 1 82 ? -25.362 -3.697 25.183 1.00 88.38 82 THR A O 1
ATOM 641 N N . GLY A 1 83 ? -23.717 -5.098 24.599 1.00 85.81 83 GLY A N 1
ATOM 642 C CA . GLY A 1 83 ? -24.5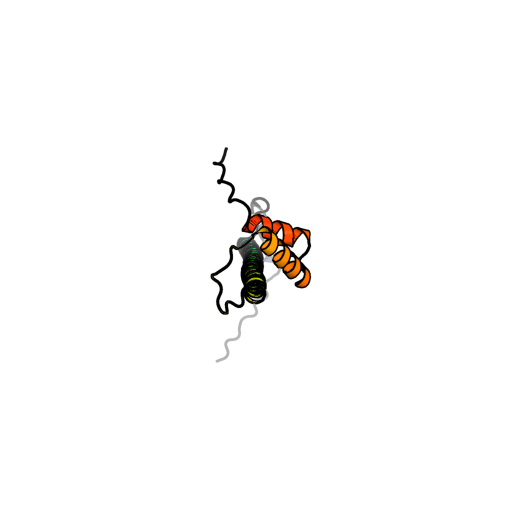93 -6.190 24.160 1.00 85.81 83 GLY A CA 1
ATOM 643 C C . GLY A 1 83 ? -25.312 -5.934 22.828 1.00 85.81 83 GLY A C 1
ATOM 644 O O . GLY A 1 83 ? -26.044 -6.801 22.349 1.00 85.81 83 GLY A O 1
ATOM 645 N N . VAL A 1 84 ? -25.106 -4.774 22.194 1.00 86.69 84 VAL A N 1
ATOM 646 C CA . VAL A 1 84 ? -25.728 -4.436 20.909 1.00 86.69 84 VAL A CA 1
ATOM 647 C C . VAL A 1 84 ? -25.097 -5.270 19.796 1.00 86.69 84 VAL A C 1
ATOM 649 O O . VAL A 1 84 ? -23.888 -5.245 19.576 1.00 86.69 84 VAL A O 1
ATOM 652 N N . THR A 1 85 ? -25.928 -5.999 19.052 1.00 80.31 85 THR A N 1
ATOM 653 C CA . THR A 1 85 ? -25.475 -6.960 18.033 1.00 80.31 85 THR A CA 1
ATOM 654 C C . THR A 1 85 ? -24.977 -6.290 16.751 1.00 80.31 85 THR A C 1
ATOM 656 O O . THR A 1 85 ? -24.144 -6.853 16.044 1.00 80.31 85 THR A O 1
ATOM 659 N N . ARG A 1 86 ? -25.487 -5.093 16.433 1.00 79.81 86 ARG A N 1
ATOM 660 C CA . ARG A 1 86 ? -25.095 -4.297 15.259 1.00 79.81 86 ARG A CA 1
ATOM 661 C C . ARG A 1 86 ? -24.899 -2.828 15.639 1.00 79.81 86 ARG A C 1
ATOM 663 O O . ARG A 1 86 ? -25.778 -2.011 15.371 1.00 79.81 86 ARG A O 1
ATOM 670 N N . PRO A 1 87 ? -23.773 -2.486 16.282 1.00 79.44 87 PRO A N 1
ATOM 671 C CA . PRO A 1 87 ? -23.444 -1.092 16.530 1.00 79.44 87 PRO A CA 1
ATOM 672 C C . PRO A 1 87 ? -23.233 -0.337 15.202 1.00 79.44 87 PRO A C 1
ATOM 674 O O . PRO A 1 87 ? -22.844 -0.951 14.197 1.00 79.44 87 PRO A O 1
ATOM 677 N N . PRO A 1 88 ? -23.486 0.986 15.173 1.00 80.06 88 PRO A N 1
ATOM 678 C CA . PRO A 1 88 ? -23.231 1.815 13.996 1.00 80.06 88 PRO A CA 1
ATOM 679 C C . PRO A 1 88 ? -21.762 1.723 13.550 1.00 80.06 88 PRO A C 1
ATOM 681 O O . PRO A 1 88 ? -20.894 1.248 14.284 1.00 80.06 88 PRO A O 1
ATOM 684 N N . ALA A 1 89 ? -21.474 2.122 12.306 1.00 77.75 89 ALA A N 1
ATOM 685 C CA . ALA A 1 89 ? -20.098 2.145 11.814 1.00 77.75 89 ALA A CA 1
ATOM 686 C C . ALA A 1 89 ? -19.248 3.092 12.684 1.00 77.75 89 ALA A C 1
ATOM 688 O O . ALA A 1 89 ? -19.606 4.263 12.802 1.00 77.75 89 ALA A O 1
ATOM 689 N N . PRO A 1 90 ? -18.170 2.595 13.315 1.00 82.69 90 PRO A N 1
ATOM 690 C CA . PRO A 1 90 ? -17.337 3.421 14.170 1.00 82.69 90 PRO A CA 1
ATOM 691 C C . PRO A 1 90 ? -16.486 4.383 13.340 1.00 82.69 90 PRO A C 1
ATOM 693 O O . PRO A 1 90 ? -16.187 4.128 12.168 1.00 82.69 90 PRO A O 1
ATOM 696 N N . GLU A 1 91 ? -16.069 5.473 13.978 1.00 85.44 91 GLU A N 1
ATOM 697 C CA . GLU A 1 91 ? -15.113 6.413 13.402 1.00 85.44 91 GLU A CA 1
ATOM 698 C C . GLU A 1 91 ? -13.780 5.719 13.090 1.00 85.44 91 GLU A C 1
ATOM 700 O O . GLU A 1 91 ? -13.301 4.860 13.836 1.00 85.44 91 GLU A O 1
ATOM 705 N N . ILE A 1 92 ? -13.173 6.096 11.965 1.00 83.75 92 ILE A N 1
ATOM 706 C CA . ILE A 1 92 ? -11.888 5.552 11.523 1.00 83.75 92 ILE A CA 1
ATOM 707 C C . ILE A 1 92 ? -10.773 6.460 12.037 1.00 83.75 92 ILE A C 1
ATOM 709 O O . ILE A 1 92 ? -10.580 7.571 11.542 1.00 83.75 92 ILE A O 1
ATOM 713 N N . TYR A 1 93 ? -9.991 5.974 13.001 1.00 87.81 93 TYR A N 1
ATOM 714 C CA . TYR A 1 93 ? -8.789 6.676 13.460 1.00 87.81 93 TYR A CA 1
ATOM 715 C C . TYR A 1 93 ? -7.600 6.371 12.549 1.00 87.81 93 TYR A C 1
ATOM 717 O O . TYR A 1 93 ? -6.980 5.310 12.662 1.00 87.81 93 TYR A O 1
ATOM 725 N N . LEU A 1 94 ? -7.237 7.340 11.704 1.00 87.06 94 LEU A N 1
ATOM 726 C CA . LEU A 1 94 ? -6.170 7.211 10.707 1.00 87.06 94 LEU A CA 1
ATOM 727 C C . LEU A 1 94 ? -4.835 6.731 11.298 1.00 87.06 94 LEU A C 1
ATOM 729 O O . LEU A 1 94 ? -4.151 5.915 10.690 1.00 87.06 94 LEU A O 1
ATOM 733 N N . GLY A 1 95 ? -4.485 7.164 12.514 1.00 90.00 95 GLY A N 1
ATOM 734 C CA . GLY A 1 95 ? -3.248 6.738 13.176 1.00 90.00 95 GLY A CA 1
ATOM 735 C C . GLY A 1 95 ? -3.172 5.228 13.442 1.00 90.00 95 GLY A C 1
ATOM 736 O O . GLY A 1 95 ? -2.096 4.644 13.330 1.00 90.00 95 GLY A O 1
ATOM 737 N N . GLN A 1 96 ? -4.299 4.574 13.746 1.00 90.31 96 GLN A N 1
ATOM 738 C CA . GLN A 1 96 ? -4.332 3.119 13.932 1.00 90.31 96 GLN A CA 1
ATOM 739 C C . GLN A 1 96 ? -4.294 2.386 12.592 1.00 90.31 96 GLN A C 1
ATOM 741 O O . GLN A 1 96 ? -3.540 1.423 12.455 1.00 90.31 96 GLN A O 1
ATOM 746 N N . VAL A 1 97 ? -5.019 2.889 11.585 1.00 92.50 97 VAL A N 1
ATOM 747 C CA . VAL A 1 97 ? -4.951 2.369 10.208 1.00 92.50 97 VAL A CA 1
ATOM 748 C C . VAL A 1 97 ? -3.512 2.389 9.705 1.00 92.50 97 VAL A C 1
ATOM 750 O O . VAL A 1 97 ? -3.020 1.378 9.218 1.00 92.50 97 VAL A O 1
ATOM 753 N N . MET A 1 98 ? -2.802 3.507 9.889 1.00 93.44 98 MET A N 1
ATOM 754 C CA . MET A 1 98 ? -1.405 3.641 9.476 1.00 93.44 98 MET A CA 1
ATOM 755 C C . MET A 1 98 ? -0.495 2.618 10.158 1.00 93.44 98 MET A C 1
ATOM 757 O O . MET A 1 98 ? 0.363 2.045 9.496 1.00 93.44 98 MET A O 1
ATOM 761 N N . ARG A 1 99 ? -0.676 2.354 11.458 1.00 94.25 99 ARG A N 1
ATOM 762 C CA . ARG A 1 99 ? 0.128 1.356 12.188 1.00 94.25 99 ARG A CA 1
ATOM 763 C C . ARG A 1 99 ? -0.131 -0.067 11.698 1.00 94.25 99 ARG A C 1
ATOM 765 O O . ARG A 1 99 ? 0.824 -0.820 11.513 1.00 94.25 99 ARG A O 1
ATOM 772 N N . LEU A 1 100 ? -1.398 -0.423 11.484 1.00 94.75 100 LEU A N 1
ATOM 773 C CA . LEU A 1 100 ? -1.790 -1.735 10.963 1.00 94.75 100 LEU A CA 1
ATOM 774 C C . LEU A 1 100 ? -1.264 -1.934 9.539 1.00 94.75 100 LEU A C 1
ATOM 776 O O . LEU A 1 100 ? -0.586 -2.923 9.271 1.00 94.75 100 LEU A O 1
ATOM 780 N N . ALA A 1 101 ? -1.485 -0.949 8.669 1.00 95.69 101 ALA A N 1
ATOM 781 C CA . ALA A 1 101 ? -0.996 -0.965 7.299 1.00 95.69 101 ALA A CA 1
ATOM 782 C C . ALA A 1 101 ? 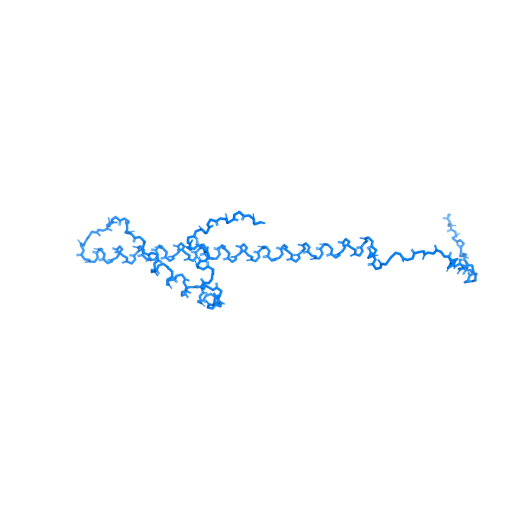0.535 -1.049 7.243 1.00 95.69 101 ALA A C 1
ATOM 784 O O . ALA A 1 101 ? 1.085 -1.841 6.488 1.00 95.69 101 ALA A O 1
ATOM 785 N N . PHE A 1 102 ? 1.244 -0.289 8.080 1.00 96.44 102 PHE A N 1
ATOM 786 C CA . PHE A 1 102 ? 2.703 -0.330 8.144 1.00 96.44 102 PHE A CA 1
ATOM 787 C C . PHE A 1 102 ? 3.226 -1.710 8.552 1.00 96.44 102 PHE A C 1
ATOM 789 O O . PHE A 1 102 ? 4.127 -2.239 7.905 1.00 96.44 102 PHE A O 1
ATOM 796 N N . ARG A 1 103 ? 2.638 -2.324 9.586 1.00 96.81 103 ARG A N 1
ATOM 797 C CA . ARG A 1 103 ? 2.999 -3.683 10.015 1.00 96.81 103 ARG A CA 1
ATOM 798 C C . ARG A 1 103 ? 2.778 -4.706 8.899 1.00 96.81 103 ARG A C 1
ATOM 800 O O . ARG A 1 103 ? 3.614 -5.586 8.718 1.00 96.81 103 ARG A O 1
ATOM 807 N N . GLU A 1 104 ? 1.683 -4.573 8.161 1.00 96.44 104 GLU A N 1
ATOM 808 C CA . GLU A 1 104 ? 1.338 -5.475 7.061 1.00 96.44 104 GLU A CA 1
ATOM 809 C C . GLU A 1 104 ? 2.220 -5.266 5.817 1.00 96.44 104 GLU A C 1
ATOM 811 O O . GLU A 1 104 ? 2.562 -6.212 5.115 1.00 96.44 104 GLU A O 1
ATOM 816 N N . LEU A 1 105 ? 2.678 -4.044 5.547 1.00 96.31 105 LEU A N 1
ATOM 817 C CA . LEU A 1 105 ? 3.671 -3.816 4.493 1.00 96.31 105 LEU A CA 1
ATOM 818 C C . LEU A 1 105 ? 5.018 -4.463 4.852 1.00 96.31 105 LEU A C 1
ATOM 820 O O . LEU A 1 105 ? 5.640 -5.099 4.000 1.00 96.31 105 LEU A O 1
ATOM 824 N N . LEU A 1 106 ? 5.443 -4.366 6.117 1.00 97.25 106 LEU A N 1
ATOM 825 C CA . LEU A 1 106 ? 6.661 -5.028 6.591 1.00 97.25 106 LEU A CA 1
ATOM 826 C C . LEU A 1 106 ? 6.563 -6.560 6.504 1.00 97.25 106 LEU A C 1
ATOM 828 O O . LEU A 1 106 ? 7.527 -7.201 6.090 1.00 97.25 106 LEU A O 1
ATOM 832 N N . SER A 1 107 ? 5.412 -7.155 6.850 1.00 96.44 107 SER A N 1
ATOM 833 C CA . SER A 1 107 ? 5.202 -8.612 6.751 1.00 96.44 107 SER A CA 1
ATOM 834 C C . SER A 1 107 ? 5.282 -9.113 5.303 1.00 96.44 107 SER A C 1
ATOM 836 O O . SER A 1 107 ? 5.744 -10.225 5.053 1.00 96.44 107 SER A O 1
ATOM 838 N N . ARG A 1 108 ? 4.914 -8.261 4.339 1.00 94.00 108 ARG A N 1
ATOM 839 C CA . ARG A 1 108 ? 5.020 -8.501 2.891 1.00 94.00 108 ARG A CA 1
ATOM 840 C C . ARG A 1 108 ? 6.410 -8.221 2.314 1.00 94.00 108 ARG A C 1
ATOM 842 O O . ARG A 1 108 ? 6.580 -8.267 1.097 1.00 94.00 108 ARG A O 1
ATOM 849 N N . GLY A 1 109 ? 7.393 -7.914 3.159 1.00 96.50 109 GLY A N 1
ATOM 850 C CA . GLY A 1 109 ? 8.781 -7.698 2.755 1.00 96.50 109 GLY A CA 1
ATOM 851 C C . GLY A 1 109 ? 9.081 -6.300 2.217 1.00 96.50 109 GLY A C 1
ATOM 852 O O . GLY A 1 109 ? 10.117 -6.109 1.582 1.00 96.50 109 GLY A O 1
ATOM 853 N N . TRP A 1 110 ? 8.209 -5.311 2.440 1.00 96.88 110 TRP A N 1
ATOM 854 C CA . TRP A 1 110 ? 8.551 -3.930 2.105 1.00 96.88 110 TRP A CA 1
ATOM 855 C C . TRP A 1 110 ? 9.619 -3.405 3.058 1.00 96.88 110 TRP A C 1
ATOM 857 O O . TRP A 1 110 ? 9.567 -3.624 4.268 1.00 96.88 110 TRP A O 1
ATOM 867 N N . GLU A 1 111 ? 10.568 -2.649 2.512 1.00 97.25 111 GLU A N 1
ATOM 868 C CA . GLU A 1 111 ? 11.533 -1.924 3.326 1.00 97.25 111 GLU A CA 1
ATOM 869 C C . GLU A 1 111 ? 10.819 -0.902 4.222 1.00 97.25 111 GLU A C 1
ATOM 871 O O . GLU A 1 111 ? 9.870 -0.233 3.801 1.00 97.25 111 GLU A O 1
ATOM 876 N N . ARG A 1 112 ? 11.309 -0.745 5.456 1.00 95.75 112 ARG A N 1
ATOM 877 C CA . ARG A 1 112 ? 10.748 0.175 6.452 1.00 95.75 112 ARG A CA 1
ATOM 878 C C . ARG A 1 112 ? 10.583 1.598 5.919 1.00 95.75 112 ARG A C 1
ATOM 880 O O . ARG A 1 112 ? 9.531 2.199 6.126 1.00 95.75 112 ARG A O 1
ATOM 887 N N . GLN A 1 113 ? 11.606 2.112 5.239 1.00 95.94 113 GLN A N 1
ATOM 888 C CA . GLN A 1 113 ? 11.592 3.460 4.678 1.00 95.94 113 GLN A CA 1
ATOM 889 C C . GLN A 1 113 ? 10.561 3.573 3.549 1.00 95.94 113 GLN A C 1
ATOM 891 O O . GLN A 1 113 ? 9.670 4.417 3.613 1.00 95.94 113 GLN A O 1
ATOM 896 N N . LYS A 1 114 ? 10.586 2.633 2.592 1.00 94.75 114 LYS A N 1
ATOM 897 C CA . LYS A 1 114 ? 9.604 2.551 1.499 1.00 94.75 114 LYS A CA 1
ATOM 898 C C . LYS A 1 114 ? 8.164 2.518 2.019 1.00 94.75 114 LYS A C 1
ATOM 900 O O . LYS A 1 114 ? 7.306 3.215 1.487 1.00 94.75 114 LYS A O 1
ATOM 905 N N . ALA A 1 115 ? 7.884 1.712 3.043 1.00 94.88 115 ALA A N 1
ATOM 906 C CA . ALA A 1 115 ? 6.549 1.602 3.625 1.00 94.88 115 ALA A CA 1
ATOM 907 C C . ALA A 1 115 ? 6.095 2.919 4.276 1.00 94.88 115 ALA A C 1
ATOM 909 O O . ALA A 1 115 ? 4.951 3.333 4.086 1.00 94.88 115 ALA A O 1
ATOM 910 N N . ALA A 1 116 ? 6.987 3.595 5.007 1.00 93.94 116 ALA A N 1
ATOM 911 C CA . ALA A 1 116 ? 6.693 4.892 5.610 1.00 93.94 116 ALA A CA 1
ATOM 912 C C . ALA A 1 116 ? 6.399 5.956 4.541 1.00 93.94 116 ALA A C 1
ATOM 914 O O . ALA A 1 116 ? 5.372 6.630 4.621 1.00 93.94 116 ALA A O 1
ATOM 915 N N . ASP A 1 117 ? 7.241 6.053 3.512 1.00 93.00 117 ASP A N 1
ATOM 916 C CA . ASP A 1 117 ? 7.110 7.043 2.437 1.00 93.00 117 ASP A CA 1
ATOM 917 C C . ASP A 1 117 ? 5.870 6.793 1.564 1.00 93.00 117 ASP A C 1
ATOM 919 O O . ASP A 1 117 ? 5.156 7.719 1.168 1.00 93.00 117 ASP A O 1
ATOM 923 N N . ALA A 1 118 ? 5.545 5.527 1.297 1.00 92.69 118 ALA A N 1
ATOM 924 C CA . ALA A 1 118 ? 4.341 5.160 0.558 1.00 92.69 118 ALA A CA 1
ATOM 925 C C . ALA A 1 118 ? 3.059 5.505 1.336 1.00 92.69 118 ALA A C 1
ATOM 927 O O . ALA A 1 118 ? 2.105 6.030 0.762 1.00 92.69 118 ALA A O 1
ATOM 928 N N . LEU A 1 119 ? 3.031 5.264 2.650 1.00 93.19 119 LEU A N 1
ATOM 929 C CA . LEU A 1 119 ? 1.878 5.614 3.484 1.00 93.19 119 LEU A CA 1
ATOM 930 C C . LEU A 1 119 ? 1.716 7.130 3.632 1.00 93.19 119 LEU A C 1
ATOM 932 O O . LEU A 1 119 ? 0.600 7.637 3.507 1.00 93.19 119 LEU A O 1
ATOM 936 N N . THR A 1 120 ? 2.807 7.865 3.868 1.00 90.69 120 THR A N 1
ATOM 937 C CA . THR A 1 120 ? 2.763 9.328 4.014 1.00 90.69 120 THR A CA 1
ATOM 938 C C . THR A 1 120 ? 2.408 10.023 2.707 1.00 90.69 120 THR A C 1
ATOM 940 O O . THR A 1 120 ? 1.599 10.942 2.723 1.00 90.69 120 THR A O 1
ATOM 943 N N . SER A 1 121 ? 2.920 9.567 1.563 1.00 87.94 121 SER A N 1
ATOM 944 C CA . SER A 1 121 ? 2.540 10.128 0.258 1.00 87.94 121 SER A CA 1
ATOM 945 C C . SER A 1 121 ? 1.071 9.877 -0.096 1.00 87.94 121 SER A C 1
ATOM 947 O O . SER A 1 121 ? 0.445 10.702 -0.763 1.00 87.94 121 SER A O 1
ATOM 949 N N . ARG A 1 122 ? 0.493 8.756 0.356 1.00 87.38 122 ARG A N 1
ATOM 950 C CA . ARG A 1 122 ? -0.900 8.397 0.062 1.00 87.38 122 ARG A CA 1
ATOM 951 C C . ARG A 1 122 ? -1.913 9.081 0.975 1.00 87.38 122 ARG A C 1
ATOM 953 O O . ARG A 1 122 ? -2.983 9.456 0.497 1.00 87.38 122 ARG A O 1
ATOM 960 N N . LEU A 1 123 ? -1.593 9.189 2.264 1.00 85.88 123 LEU A N 1
ATOM 961 C CA . LEU A 1 123 ? -2.491 9.693 3.311 1.00 85.88 123 LEU A CA 1
ATOM 962 C C . LEU A 1 123 ? -2.169 11.122 3.756 1.00 85.88 123 LEU A C 1
ATOM 964 O O . LEU A 1 123 ? -2.973 11.744 4.448 1.00 85.88 123 LEU A O 1
ATOM 968 N N . GLY A 1 124 ? -0.995 11.631 3.393 1.00 76.94 124 GLY A N 1
ATOM 969 C CA . GLY A 1 124 ? -0.592 12.994 3.685 1.00 76.94 124 GLY A CA 1
ATOM 970 C C . GLY A 1 124 ? -1.495 14.014 2.989 1.00 76.94 124 GLY A C 1
ATOM 971 O O . GLY A 1 124 ? -2.146 13.702 1.985 1.00 76.94 124 GLY A O 1
ATOM 972 N N . PRO A 1 125 ? -1.548 15.251 3.509 1.00 72.69 125 PRO A N 1
ATOM 973 C CA . PRO A 1 125 ? -2.274 16.324 2.848 1.00 72.69 125 PRO A CA 1
ATOM 974 C C . PRO A 1 125 ? -1.729 16.478 1.427 1.00 72.69 125 PRO A C 1
ATOM 976 O O . PRO A 1 125 ? -0.516 16.580 1.234 1.00 72.69 125 PRO A O 1
ATOM 979 N N . LYS A 1 126 ? -2.620 16.485 0.425 1.00 69.38 126 LYS A N 1
ATOM 980 C CA . LYS A 1 126 ? -2.229 16.813 -0.950 1.00 69.38 126 LYS A CA 1
ATOM 981 C C . LYS A 1 126 ? -1.583 18.192 -0.910 1.00 69.38 126 LYS A C 1
ATOM 983 O O . LYS A 1 126 ? -2.281 19.176 -0.668 1.00 69.38 126 LYS A O 1
ATOM 988 N N . GLN A 1 127 ? -0.267 18.260 -1.100 1.00 58.41 127 GLN A N 1
ATOM 989 C CA . GLN A 1 127 ? 0.384 19.554 -1.213 1.00 58.41 127 GLN A CA 1
ATOM 990 C C . GLN A 1 127 ? -0.227 20.275 -2.419 1.00 58.41 127 GLN A C 1
ATOM 992 O O . GLN A 1 127 ? -0.368 19.653 -3.479 1.00 58.41 127 GLN A O 1
ATOM 997 N N . PRO A 1 128 ? -0.641 21.546 -2.273 1.00 58.28 128 PRO A N 1
ATOM 998 C CA . PRO A 1 128 ? -1.036 22.330 -3.426 1.00 58.28 128 PRO A CA 1
ATOM 999 C C . PRO A 1 128 ? 0.148 22.344 -4.391 1.00 58.28 128 PRO A C 1
ATOM 1001 O O . PRO A 1 128 ? 1.281 22.597 -3.980 1.00 58.28 128 PRO A O 1
ATOM 1004 N N . HIS A 1 129 ? -0.103 22.014 -5.658 1.00 57.34 129 HIS A N 1
ATOM 1005 C CA . HIS A 1 129 ? 0.897 22.165 -6.704 1.00 57.34 129 HIS A CA 1
ATOM 1006 C C . HIS A 1 129 ? 1.331 23.634 -6.699 1.00 57.34 129 HIS A C 1
ATOM 1008 O O . HIS A 1 129 ? 0.545 24.509 -7.061 1.00 57.34 129 HIS A O 1
ATOM 1014 N N . LEU A 1 130 ? 2.542 23.910 -6.212 1.00 56.81 130 LEU A N 1
ATOM 1015 C CA . LEU A 1 130 ? 3.132 25.237 -6.321 1.00 56.81 130 LEU A CA 1
ATOM 1016 C C . LEU A 1 130 ? 3.231 25.562 -7.821 1.00 56.81 130 LEU A C 1
ATOM 1018 O O . LEU A 1 130 ? 3.693 24.702 -8.580 1.00 56.81 130 LEU A O 1
ATOM 1022 N N . PRO A 1 131 ? 2.761 26.738 -8.274 1.00 59.25 131 PRO A N 1
ATOM 1023 C CA . PRO A 1 131 ? 2.961 27.142 -9.658 1.00 59.25 131 PRO A CA 1
ATOM 1024 C C . PRO A 1 131 ? 4.469 27.173 -9.966 1.00 59.25 131 PRO A C 1
ATOM 1026 O O . PRO A 1 131 ? 5.256 27.480 -9.064 1.00 59.25 131 PRO A O 1
ATOM 1029 N N . PRO A 1 132 ? 4.887 26.816 -11.196 1.00 67.44 132 PRO A N 1
ATOM 1030 C CA . PRO A 1 132 ? 6.292 26.895 -11.582 1.00 67.44 132 PRO A CA 1
ATOM 1031 C C . PRO A 1 132 ? 6.786 28.338 -11.406 1.00 67.44 132 PRO A C 1
ATOM 1033 O O . PRO A 1 132 ? 6.078 29.273 -11.784 1.00 67.44 132 PRO A O 1
ATOM 1036 N N . LEU A 1 133 ? 7.959 28.483 -10.780 1.00 56.31 133 LEU A N 1
ATOM 1037 C CA . LEU A 1 133 ? 8.669 29.757 -10.621 1.00 56.31 133 LEU A CA 1
ATOM 1038 C C . LEU A 1 133 ? 9.183 30.273 -11.968 1.00 56.31 133 LEU A C 1
ATOM 1040 O O . LEU A 1 133 ? 9.644 29.429 -12.771 1.00 56.31 133 LEU A O 1
#

Sequence (133 aa):
MFLSLPTADVDPDDLVFDDDETYAPGADLHPVAKAAADARSAAARNREYRQRVADRTTLDMVLVDAMVSQQMHVRDEIRIKTGVTRPPAPEIYLGQVMRLAFRELLSRGWERQKAADALTSRLGPKQPHLPPL

Foldseek 3Di:
DDDDDDPDPDDPVVPPPVPPDPPDDPPDPDVVRVVVVVVVVVVVVVVVVVVVVVVVVLLVVLLVVLQVVVQVVVQVVCCVVPVDPDDPRDDGDVVSSLVSSLVVCVVVVDDNVRSVVSSCVVPPDPDPPDPDD

pLDDT: mean 79.3, std 17.5, range [39.62, 97.25]

Secondary structure (DSSP, 8-state):
-----------GGG-----S-----TT---HHHHHHHHHHHHHHHHHHHHHHHHHHHHHHHHHHHHHHHHHHHHHHHHHHHH--SSPPPPP--HHHHHHHHHHHHHHTT--HHHHHHHHHHHHS-----PPP-